Protein AF-A0A660YP83-F1 (afdb_monomer_lite)

Structure (mmCIF, N/CA/C/O backbone):
data_AF-A0A660YP83-F1
#
_entry.id   AF-A0A660YP83-F1
#
loop_
_atom_site.group_PDB
_atom_site.id
_atom_site.type_symbol
_atom_site.label_atom_id
_atom_site.label_alt_id
_atom_site.label_comp_id
_atom_site.label_asym_id
_atom_site.label_entity_id
_atom_site.label_seq_id
_atom_site.pdbx_PDB_ins_code
_atom_site.Cartn_x
_atom_site.Cartn_y
_atom_site.Cartn_z
_atom_site.occupancy
_atom_site.B_iso_or_equiv
_atom_site.auth_seq_id
_atom_site.auth_comp_id
_atom_site.auth_asym_id
_atom_site.auth_atom_id
_atom_site.pdbx_PDB_model_num
ATOM 1 N N . MET A 1 1 ? -55.478 7.878 70.244 1.00 50.91 1 MET A N 1
ATOM 2 C CA . MET A 1 1 ? -55.661 8.148 68.800 1.00 50.91 1 MET A CA 1
ATOM 3 C C . MET A 1 1 ? -54.475 8.924 68.195 1.00 50.91 1 MET A C 1
ATOM 5 O O . MET A 1 1 ? -54.662 9.612 67.209 1.00 50.91 1 MET A O 1
ATOM 9 N N . GLN A 1 2 ? -53.256 8.808 68.753 1.00 50.62 2 GLN A N 1
ATOM 10 C CA . GLN A 1 2 ? -52.067 9.557 68.292 1.00 50.62 2 GLN A CA 1
ATOM 11 C C . GLN A 1 2 ? -51.097 8.685 67.469 1.00 50.62 2 GLN A C 1
ATOM 13 O O . GLN A 1 2 ? -50.413 9.172 66.584 1.00 50.62 2 GLN A O 1
ATOM 18 N N . ILE A 1 3 ? -51.101 7.369 67.710 1.00 53.00 3 ILE A N 1
ATOM 19 C CA . ILE A 1 3 ? -50.107 6.415 67.185 1.00 53.00 3 ILE A CA 1
ATOM 20 C C . ILE A 1 3 ? -50.284 6.156 65.674 1.00 53.00 3 ILE A C 1
ATOM 22 O O . ILE A 1 3 ? -49.341 5.786 64.983 1.00 53.00 3 ILE A O 1
ATOM 26 N N . CYS A 1 4 ? -51.484 6.382 65.129 1.00 47.84 4 CYS A N 1
ATOM 27 C CA . CYS A 1 4 ? -51.751 6.166 63.704 1.00 47.84 4 CYS A CA 1
ATOM 28 C C . CYS A 1 4 ? -51.234 7.298 62.802 1.00 47.84 4 CYS A C 1
ATOM 30 O O . CYS A 1 4 ? -50.982 7.040 61.628 1.00 47.84 4 CYS A O 1
ATOM 32 N N . LEU A 1 5 ? -51.054 8.522 63.319 1.00 50.34 5 LEU A N 1
ATOM 33 C CA . LEU A 1 5 ? -50.518 9.625 62.513 1.00 50.34 5 LEU A CA 1
ATOM 34 C C . LEU A 1 5 ? -49.016 9.455 62.247 1.00 50.34 5 LEU A C 1
ATOM 36 O O . LEU A 1 5 ? -48.584 9.676 61.121 1.00 50.34 5 LEU A O 1
ATOM 40 N N . ASP A 1 6 ? -48.246 8.969 63.224 1.00 47.38 6 ASP A N 1
ATOM 41 C CA . ASP A 1 6 ? -46.781 8.874 63.117 1.00 47.38 6 ASP A CA 1
ATOM 42 C C . ASP A 1 6 ? -46.291 7.805 62.122 1.00 47.38 6 ASP A C 1
ATOM 44 O O . ASP A 1 6 ? -45.197 7.913 61.560 1.00 47.38 6 ASP A O 1
ATOM 48 N N . LEU A 1 7 ? -47.098 6.775 61.847 1.00 50.75 7 LEU A N 1
ATOM 49 C CA . LEU A 1 7 ? -46.779 5.759 60.834 1.00 50.75 7 LEU A CA 1
ATOM 50 C C . LEU A 1 7 ? -46.989 6.276 59.403 1.00 50.75 7 LEU A C 1
ATOM 52 O O . LEU A 1 7 ? -46.256 5.886 58.492 1.00 50.75 7 LEU A O 1
ATOM 56 N N . TYR A 1 8 ? -47.948 7.182 59.199 1.00 49.72 8 TYR A N 1
ATOM 57 C CA . TYR A 1 8 ? -48.277 7.697 57.870 1.00 49.72 8 TYR A CA 1
ATOM 58 C C . TYR A 1 8 ? -47.246 8.729 57.386 1.00 49.72 8 TYR A C 1
ATOM 60 O O . TYR A 1 8 ? -46.814 8.690 56.234 1.00 49.72 8 TYR A O 1
ATOM 68 N N . THR A 1 9 ? -46.753 9.595 58.276 1.00 52.44 9 THR A N 1
ATOM 69 C CA . THR A 1 9 ? -45.717 10.592 57.951 1.00 52.44 9 THR A CA 1
ATOM 70 C C . THR A 1 9 ? -44.372 9.948 57.622 1.00 52.44 9 THR A C 1
ATOM 72 O O . THR A 1 9 ? -43.708 10.363 56.672 1.00 52.44 9 THR A O 1
ATOM 75 N N . ASN A 1 10 ? -43.985 8.887 58.336 1.00 51.06 10 ASN A N 1
ATOM 76 C CA . ASN A 1 10 ? -42.738 8.167 58.056 1.00 51.06 10 ASN A CA 1
ATOM 77 C C . ASN A 1 10 ? -42.765 7.435 56.700 1.00 51.06 10 ASN A C 1
ATOM 79 O O . ASN A 1 10 ? -41.746 7.383 56.010 1.00 51.06 10 ASN A O 1
ATOM 83 N N . SER A 1 11 ? -43.932 6.930 56.281 1.00 54.34 11 SER A N 1
ATOM 84 C CA . SER A 1 11 ? -44.128 6.314 54.961 1.00 54.34 11 SER A CA 1
ATOM 85 C C . SER A 1 11 ? -43.945 7.321 53.817 1.00 54.34 11 SER A C 1
ATOM 87 O O . SER A 1 11 ? -43.292 7.023 52.816 1.00 54.34 11 SER A O 1
ATOM 89 N N . ILE A 1 12 ? -44.485 8.535 53.957 1.00 53.03 12 ILE A N 1
ATOM 90 C CA . ILE A 1 12 ? -44.421 9.565 52.907 1.00 53.03 12 ILE A CA 1
ATOM 91 C C . ILE A 1 12 ? -42.985 10.085 52.740 1.00 53.03 12 ILE A C 1
ATOM 93 O O . ILE A 1 12 ? -42.468 10.106 51.623 1.00 53.03 12 ILE A O 1
ATOM 97 N N . ILE A 1 13 ? -42.290 10.372 53.848 1.00 52.56 13 ILE A N 1
ATOM 98 C CA . ILE A 1 13 ? -40.895 10.851 53.832 1.00 52.56 13 ILE A CA 1
ATOM 99 C C . ILE A 1 13 ? -39.949 9.808 53.211 1.00 52.56 13 ILE A C 1
ATOM 101 O O . ILE A 1 13 ? -39.002 10.158 52.502 1.00 52.56 13 ILE A O 1
ATOM 105 N N . PHE A 1 14 ? -40.197 8.513 53.437 1.00 48.28 14 PHE A N 1
ATOM 106 C CA . PHE A 1 14 ? -39.387 7.443 52.848 1.00 48.28 14 PHE A CA 1
ATOM 107 C C . PHE A 1 14 ? -39.571 7.330 51.325 1.00 48.28 14 PHE A C 1
ATOM 109 O O . PHE A 1 14 ? -38.629 6.979 50.611 1.00 48.28 14 PHE A O 1
ATOM 116 N N . THR A 1 15 ? -40.762 7.660 50.821 1.00 48.97 15 THR A N 1
ATOM 117 C CA . THR A 1 15 ? -41.089 7.568 49.392 1.00 48.97 15 THR A CA 1
ATOM 118 C C . THR A 1 15 ? -40.483 8.739 48.609 1.00 48.97 15 THR A C 1
ATOM 120 O O . THR A 1 15 ? -39.820 8.509 47.597 1.00 48.97 15 THR A O 1
ATOM 123 N N . GLU A 1 16 ? -40.570 9.969 49.130 1.00 50.22 16 GLU A N 1
ATOM 124 C CA . GLU A 1 16 ? -39.929 11.152 48.520 1.00 50.22 16 GLU A CA 1
ATOM 125 C C . GLU A 1 16 ? -38.396 11.054 48.521 1.00 50.22 16 GLU A C 1
ATOM 127 O O . GLU A 1 16 ? -37.733 11.347 47.522 1.00 50.22 16 GLU A O 1
ATOM 132 N N . ARG A 1 17 ? -37.805 10.547 49.613 1.00 49.84 17 ARG A N 1
ATOM 133 C CA . ARG A 1 17 ? -36.348 10.366 49.713 1.00 49.84 17 ARG A CA 1
ATOM 134 C C . ARG A 1 17 ? -35.819 9.326 48.709 1.00 49.84 17 ARG A C 1
ATOM 136 O O . ARG A 1 17 ? -34.649 9.382 48.328 1.00 49.84 17 ARG A O 1
ATOM 143 N N . LYS A 1 18 ? -36.651 8.383 48.247 1.00 52.94 18 LYS A N 1
ATOM 144 C CA . LYS A 1 18 ? -36.284 7.393 47.215 1.00 52.94 18 LYS A CA 1
ATOM 145 C C . LYS A 1 18 ? -36.265 7.996 45.806 1.00 52.94 18 LYS A C 1
ATOM 147 O O . LYS A 1 18 ? -35.388 7.646 45.015 1.00 52.94 18 LYS A O 1
ATOM 152 N N . GLU A 1 19 ? -37.179 8.917 45.506 1.00 55.22 19 GLU A N 1
ATOM 153 C CA . GLU A 1 19 ? -37.232 9.605 44.211 1.00 55.22 19 GLU A CA 1
ATOM 154 C C . GLU A 1 19 ? -36.050 10.553 43.994 1.00 55.22 19 GLU A C 1
ATOM 156 O O . GLU A 1 19 ? -35.473 10.563 42.905 1.00 55.22 19 GLU A O 1
ATOM 161 N N . GLU A 1 20 ? -35.639 11.317 45.011 1.00 60.38 20 GLU A N 1
ATOM 162 C CA . GLU A 1 20 ? -34.480 12.208 44.870 1.00 60.38 20 GLU A CA 1
ATOM 163 C C . GLU A 1 20 ? -33.182 11.440 44.601 1.00 60.38 20 GLU A C 1
ATOM 165 O O . GLU A 1 20 ? -32.345 11.869 43.804 1.00 60.38 20 GLU A O 1
ATOM 170 N N . ASN A 1 21 ? -33.012 10.285 45.245 1.00 60.53 21 ASN A N 1
ATOM 171 C CA . ASN A 1 21 ? -31.819 9.463 45.080 1.00 60.53 21 ASN A CA 1
ATOM 172 C C . ASN A 1 21 ? -31.800 8.743 43.722 1.00 60.53 21 ASN A C 1
ATOM 174 O O . ASN A 1 21 ? -30.739 8.656 43.107 1.00 60.53 21 ASN A O 1
ATOM 178 N N . MET A 1 22 ? -32.955 8.315 43.194 1.00 65.06 22 MET A N 1
ATOM 179 C CA . MET A 1 22 ? -33.041 7.777 41.828 1.00 65.06 22 MET A CA 1
ATOM 180 C C . MET A 1 22 ? -32.758 8.839 40.763 1.00 65.06 22 MET A C 1
ATOM 182 O O . MET A 1 22 ? -32.011 8.563 39.829 1.00 65.06 22 MET A O 1
ATOM 186 N N . LYS A 1 23 ? -33.280 10.064 40.913 1.00 72.31 23 LYS A N 1
ATOM 187 C CA . LYS A 1 23 ? -33.019 11.169 39.969 1.00 72.31 23 LYS A CA 1
ATOM 188 C C . LYS A 1 23 ? -31.528 11.512 39.911 1.00 72.31 23 LYS A C 1
ATOM 190 O O . LYS A 1 23 ? -30.988 11.701 38.823 1.00 72.31 23 LYS A O 1
ATOM 195 N N . LYS A 1 24 ? -30.842 11.497 41.061 1.00 74.62 24 LYS A N 1
ATOM 196 C CA . LYS A 1 24 ? -29.382 11.673 41.155 1.00 74.62 24 LYS A CA 1
ATOM 197 C C . LYS A 1 24 ? -28.624 10.533 40.470 1.00 74.62 24 LYS A C 1
ATOM 199 O O . LYS A 1 24 ? -27.711 10.808 39.702 1.00 74.62 24 LYS A O 1
ATOM 204 N N . PHE A 1 25 ? -29.031 9.278 40.676 1.00 77.62 25 PHE A N 1
ATOM 205 C CA . PHE A 1 25 ? -28.421 8.122 40.005 1.00 77.62 25 PHE A CA 1
ATOM 206 C C . PHE A 1 25 ? -28.609 8.145 38.484 1.00 77.62 25 PHE A C 1
ATOM 208 O O . PHE A 1 25 ? -27.668 7.856 37.750 1.00 77.62 25 PHE A O 1
ATOM 215 N N . VAL A 1 26 ? -29.796 8.526 38.003 1.00 80.31 26 VAL A N 1
ATOM 216 C CA . VAL A 1 26 ? -30.089 8.638 36.566 1.00 80.31 26 VAL A CA 1
ATOM 217 C C . VAL A 1 26 ? -29.265 9.755 35.928 1.00 80.31 26 VAL A C 1
ATOM 219 O O . VAL A 1 26 ? -28.663 9.531 34.882 1.00 80.31 26 VAL A O 1
ATOM 222 N N . LEU A 1 27 ? -29.166 10.925 36.571 1.00 80.50 27 LEU A N 1
ATOM 223 C CA . LEU A 1 27 ? -28.310 12.026 36.110 1.00 80.50 27 LEU A CA 1
ATOM 224 C C . LEU A 1 27 ? -26.831 11.627 36.060 1.00 80.50 27 LEU A C 1
ATOM 226 O O . LEU A 1 27 ? -26.137 11.978 35.111 1.00 80.50 27 LEU A O 1
ATOM 230 N N . LEU A 1 28 ? -26.367 10.863 37.050 1.00 81.81 28 LEU A N 1
ATOM 231 C CA . LEU A 1 28 ? -24.984 10.396 37.141 1.00 81.81 28 LEU A CA 1
ATOM 232 C C . LEU A 1 28 ? -24.674 9.331 36.070 1.00 81.81 28 LEU A C 1
ATOM 234 O O . LEU A 1 28 ? -23.616 9.361 35.451 1.00 81.81 28 LEU A O 1
ATOM 238 N N . LEU A 1 29 ? -25.622 8.440 35.769 1.00 79.00 29 LEU A N 1
ATOM 239 C CA . LEU A 1 29 ? -25.5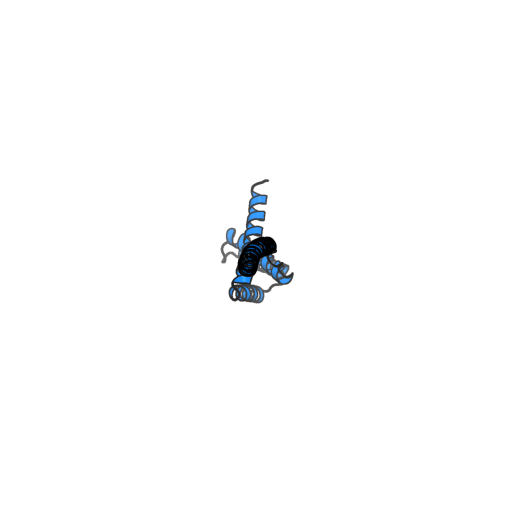12 7.502 34.645 1.00 79.00 29 LEU A CA 1
ATOM 240 C C . LEU A 1 29 ? -25.516 8.216 33.286 1.00 79.00 29 LEU A C 1
ATOM 242 O O . LEU A 1 29 ? -24.772 7.827 32.385 1.00 79.00 29 LEU A O 1
ATOM 246 N N . LEU A 1 30 ? -26.312 9.279 33.140 1.00 79.44 30 LEU A N 1
ATOM 247 C CA . LEU A 1 30 ? -26.372 10.088 31.921 1.00 79.44 30 LEU A CA 1
ATOM 248 C C . LEU A 1 30 ? -25.057 10.833 31.665 1.00 79.44 30 LEU A C 1
ATOM 250 O O . LEU A 1 30 ? -24.561 10.822 30.540 1.00 79.44 30 LEU A O 1
ATOM 254 N N . THR A 1 31 ? -24.450 11.427 32.694 1.00 76.62 31 THR A N 1
ATOM 255 C CA . THR A 1 31 ? -23.152 12.105 32.552 1.00 76.62 31 THR A CA 1
ATOM 256 C C . THR A 1 31 ? -22.013 11.124 32.280 1.00 76.62 31 THR A C 1
ATOM 258 O O . THR A 1 31 ? -21.167 11.407 31.432 1.00 76.62 31 THR A O 1
ATOM 261 N N . ILE A 1 32 ? -22.019 9.942 32.910 1.00 78.06 32 ILE A N 1
ATOM 262 C CA . ILE A 1 32 ? -21.053 8.871 32.617 1.00 78.06 32 ILE A CA 1
ATOM 263 C C . ILE A 1 32 ? -21.197 8.376 31.168 1.00 78.06 32 ILE A C 1
ATOM 265 O O . ILE A 1 32 ? -20.193 8.220 30.480 1.00 78.06 32 ILE A O 1
ATOM 269 N N . SER A 1 33 ? -22.422 8.185 30.672 1.00 71.81 33 SER A N 1
ATOM 270 C CA . SER A 1 33 ? -22.685 7.771 29.284 1.00 71.81 33 SER A CA 1
ATOM 271 C C . SER A 1 33 ? -22.108 8.758 28.258 1.00 71.81 33 SER A C 1
ATOM 273 O O . SER A 1 33 ? -21.421 8.356 27.316 1.00 71.81 33 SER A O 1
ATOM 275 N N . VAL A 1 34 ? -22.299 10.064 28.482 1.00 74.81 34 VAL A N 1
ATOM 276 C CA . VAL A 1 34 ? -21.750 11.117 27.611 1.00 74.81 34 VAL A CA 1
ATOM 277 C C . VAL A 1 34 ? -20.216 11.132 27.646 1.00 74.81 34 VAL A C 1
ATOM 279 O O . VAL A 1 34 ? -19.579 11.274 26.603 1.00 74.81 34 VAL A O 1
ATOM 282 N N . LEU A 1 35 ? -19.608 10.912 28.816 1.00 65.00 35 LEU A N 1
ATOM 283 C CA . LEU A 1 35 ? -18.150 10.830 28.964 1.00 65.00 35 LEU A CA 1
ATOM 284 C C . LEU A 1 35 ? -17.540 9.610 28.252 1.00 65.00 35 LEU A C 1
ATOM 286 O O . LEU A 1 35 ? -16.462 9.728 27.670 1.00 65.00 35 LEU A O 1
ATOM 290 N N . ILE A 1 36 ? -18.226 8.461 28.242 1.00 67.06 36 ILE A N 1
ATOM 291 C CA . ILE A 1 36 ? -17.762 7.259 27.526 1.00 67.06 36 ILE A CA 1
ATOM 292 C C . ILE A 1 36 ? -17.817 7.479 26.004 1.00 67.06 36 ILE A C 1
ATOM 294 O O . ILE A 1 36 ? -16.895 7.078 25.294 1.00 67.06 36 ILE A O 1
ATOM 298 N N . LEU A 1 37 ? -18.841 8.177 25.500 1.00 60.19 37 LEU A N 1
ATOM 299 C CA . LEU A 1 37 ? -18.972 8.507 24.075 1.00 60.19 37 LEU A CA 1
ATOM 300 C C . LEU A 1 37 ? -17.967 9.578 23.611 1.00 60.19 37 LEU A C 1
ATOM 302 O O . LEU A 1 37 ? -17.463 9.498 22.494 1.00 60.19 37 LEU A O 1
ATOM 306 N N . SER A 1 38 ? -17.610 10.547 24.461 1.00 59.75 38 SER A N 1
ATOM 307 C CA . SER A 1 38 ? -16.605 11.571 24.122 1.00 59.75 38 SER A CA 1
ATOM 308 C C . SER A 1 38 ? -15.153 11.071 24.129 1.00 59.75 38 SER A C 1
ATOM 310 O O . SER A 1 38 ? -14.282 11.754 23.590 1.00 59.75 38 SER A O 1
ATOM 312 N N . CYS A 1 39 ? -14.872 9.890 24.689 1.00 55.94 39 CYS A N 1
ATOM 313 C CA . CYS A 1 39 ? -13.522 9.316 24.723 1.00 55.94 39 CYS A CA 1
ATOM 314 C C . CYS A 1 39 ? -13.167 8.438 23.514 1.00 55.94 39 CYS A C 1
ATOM 316 O O . CYS A 1 39 ? -12.017 8.009 23.405 1.00 55.94 39 CYS A O 1
ATOM 318 N N . GLN A 1 40 ? -14.073 8.227 22.554 1.00 54.00 40 GLN A N 1
ATOM 319 C CA . GLN A 1 40 ? -13.696 7.678 21.247 1.00 54.00 40 GLN A CA 1
ATOM 320 C C . GLN A 1 40 ? -13.063 8.774 20.386 1.00 54.00 40 GLN A C 1
ATOM 322 O O . GLN A 1 40 ? -13.577 9.202 19.354 1.00 54.00 40 GLN A O 1
ATOM 327 N N . LYS A 1 41 ? -11.896 9.254 20.822 1.00 46.94 41 LYS A N 1
ATOM 328 C CA . LYS A 1 41 ? -10.969 9.930 19.926 1.00 46.94 41 LYS A CA 1
ATOM 329 C C . LYS A 1 41 ? -10.598 8.879 18.885 1.00 46.94 41 LYS A C 1
ATOM 331 O O . LYS A 1 41 ? -9.869 7.949 19.208 1.00 46.94 41 LYS A O 1
ATOM 336 N N . ASN A 1 42 ? -11.156 9.006 17.682 1.00 51.12 42 ASN A N 1
ATOM 337 C CA . ASN A 1 42 ? -10.861 8.204 16.493 1.00 51.12 42 ASN A CA 1
ATOM 338 C C . ASN A 1 42 ? -9.372 8.318 16.126 1.00 51.12 42 ASN A C 1
ATOM 340 O O . ASN A 1 42 ? -8.993 8.945 15.137 1.00 51.12 42 ASN A O 1
ATOM 344 N N . SER A 1 43 ? -8.487 7.759 16.943 1.00 55.06 43 SER A N 1
ATOM 345 C CA . SER A 1 43 ? -7.124 7.464 16.551 1.00 55.06 43 SER A CA 1
ATOM 346 C C . SER A 1 43 ? -7.217 6.273 15.617 1.00 55.06 43 SER A C 1
ATOM 348 O O . SER A 1 43 ? -7.189 5.127 16.060 1.00 55.06 43 SER A O 1
ATOM 350 N N . VAL A 1 44 ? -7.397 6.569 14.326 1.00 62.22 44 VAL A N 1
ATOM 351 C CA . VAL A 1 44 ? -7.206 5.602 13.244 1.00 62.22 44 VAL A CA 1
ATOM 352 C C . VAL A 1 44 ? -5.898 4.868 13.552 1.00 62.22 44 VAL A C 1
ATOM 354 O O . VAL A 1 44 ? -4.872 5.551 13.665 1.00 62.22 44 VAL A O 1
ATOM 357 N N . PRO A 1 45 ? -5.919 3.535 13.736 1.00 70.12 45 PRO A N 1
ATOM 358 C CA . PRO A 1 45 ? -4.738 2.767 14.100 1.00 70.12 45 PRO A CA 1
ATOM 359 C C . PRO A 1 45 ? -3.558 3.145 13.212 1.00 70.12 45 PRO A C 1
ATOM 361 O O . PRO A 1 45 ? -3.708 3.321 11.990 1.00 70.12 45 PRO A O 1
ATOM 364 N N . ASP A 1 46 ? -2.384 3.342 13.813 1.00 78.44 46 ASP A N 1
ATOM 365 C CA . ASP A 1 46 ? -1.218 3.629 12.994 1.00 78.44 46 ASP A CA 1
ATOM 366 C C . ASP A 1 46 ? -0.807 2.378 12.215 1.00 78.44 46 ASP A C 1
ATOM 368 O O . ASP A 1 46 ? -0.917 1.256 12.707 1.00 78.44 46 ASP A O 1
ATOM 372 N N . LEU A 1 47 ? -0.399 2.576 10.963 1.00 82.94 47 LEU A N 1
ATOM 373 C CA . LEU A 1 47 ? 0.047 1.465 10.129 1.00 82.94 47 LEU A CA 1
ATOM 374 C C . LEU A 1 47 ? 1.450 1.063 10.578 1.00 82.94 47 LEU A C 1
ATOM 376 O O . LEU A 1 47 ? 2.278 1.935 10.849 1.00 82.94 47 LEU A O 1
ATOM 380 N N . SER A 1 48 ? 1.741 -0.237 10.598 1.00 88.81 48 SER A N 1
ATOM 381 C CA . SER A 1 48 ? 3.110 -0.709 10.812 1.00 88.81 48 SER A CA 1
ATOM 382 C C . SER A 1 48 ? 4.035 -0.201 9.701 1.00 88.81 48 SER A C 1
ATOM 384 O O . SER A 1 48 ? 3.581 0.132 8.604 1.00 88.81 48 SER A O 1
ATOM 386 N N . GLN A 1 49 ? 5.347 -0.177 9.941 1.00 88.81 49 GLN A N 1
ATOM 387 C CA . GLN A 1 49 ? 6.317 0.302 8.950 1.00 88.81 49 GLN A CA 1
ATOM 388 C C . GLN A 1 49 ? 6.168 -0.401 7.588 1.00 88.81 49 GLN A C 1
ATOM 390 O O . GLN A 1 49 ? 6.171 0.253 6.549 1.00 88.81 49 GLN A O 1
ATOM 395 N N . GLN A 1 50 ? 5.964 -1.722 7.574 1.00 87.69 50 GLN A N 1
ATOM 396 C CA . GLN A 1 50 ? 5.753 -2.466 6.326 1.00 87.69 50 GLN A CA 1
ATOM 397 C C . GLN A 1 50 ? 4.461 -2.049 5.612 1.00 87.69 50 GLN A C 1
ATOM 399 O O . GLN A 1 50 ? 4.439 -1.927 4.389 1.00 87.69 50 GLN A O 1
ATOM 404 N N . GLN A 1 51 ? 3.390 -1.796 6.365 1.00 89.81 51 GLN A N 1
ATOM 405 C CA . GLN A 1 51 ? 2.117 -1.341 5.807 1.00 89.81 51 GLN A CA 1
ATOM 406 C C . GLN A 1 51 ? 2.216 0.096 5.273 1.00 89.81 51 GLN A C 1
ATOM 408 O O . GLN A 1 51 ? 1.580 0.426 4.274 1.00 89.81 51 GLN A O 1
ATOM 413 N N . GLN A 1 52 ? 3.039 0.944 5.898 1.00 91.69 52 GLN A N 1
ATOM 414 C CA . GLN A 1 52 ? 3.358 2.278 5.386 1.00 91.69 52 GLN A CA 1
ATOM 415 C C . GLN A 1 52 ? 4.148 2.205 4.073 1.00 91.69 52 GLN A C 1
ATOM 417 O O . GLN A 1 52 ? 3.833 2.941 3.139 1.00 91.69 52 GLN A O 1
ATOM 422 N N . GLU A 1 53 ? 5.122 1.300 3.951 1.00 93.06 53 GLU A N 1
ATOM 423 C CA . GLU A 1 53 ? 5.838 1.096 2.685 1.00 93.06 53 GLU A CA 1
ATOM 424 C C . GLU A 1 53 ? 4.927 0.551 1.584 1.00 93.06 53 GLU A C 1
ATOM 426 O O . GLU A 1 53 ? 4.960 1.043 0.453 1.00 93.06 53 GLU A O 1
ATOM 431 N N . LEU A 1 54 ? 4.039 -0.390 1.921 1.00 93.62 54 LEU A N 1
ATOM 432 C CA . LEU A 1 54 ? 3.020 -0.877 0.993 1.00 93.62 54 LEU A CA 1
ATOM 433 C C . LEU A 1 54 ? 2.114 0.265 0.515 1.00 93.62 54 LEU A C 1
ATOM 435 O O . LEU A 1 54 ? 1.864 0.402 -0.682 1.00 93.62 54 LEU A O 1
ATOM 439 N N . LEU A 1 55 ? 1.659 1.113 1.441 1.00 93.38 55 LEU A N 1
ATOM 440 C CA . LEU A 1 55 ? 0.848 2.292 1.143 1.00 93.38 55 LEU A CA 1
ATOM 441 C C . LEU A 1 55 ? 1.582 3.251 0.197 1.00 93.38 55 LEU A C 1
ATOM 443 O O . LEU A 1 55 ? 0.997 3.767 -0.755 1.00 93.38 55 LEU A O 1
ATOM 447 N N . ASN A 1 56 ? 2.872 3.483 0.443 1.00 93.38 56 ASN A N 1
ATOM 448 C CA . ASN A 1 56 ? 3.706 4.350 -0.381 1.00 93.38 56 ASN A CA 1
ATOM 449 C C . ASN A 1 56 ? 3.842 3.816 -1.810 1.00 93.38 56 ASN A C 1
ATOM 451 O O . ASN A 1 56 ? 3.677 4.588 -2.757 1.00 93.38 56 ASN A O 1
ATOM 455 N N . ALA A 1 57 ? 4.126 2.521 -1.959 1.00 95.19 57 ALA A N 1
ATOM 456 C CA . ALA A 1 57 ? 4.213 1.862 -3.256 1.00 95.19 57 ALA A CA 1
ATOM 457 C C . ALA A 1 57 ? 2.866 1.900 -3.989 1.00 95.19 57 ALA A C 1
ATOM 459 O O . ALA A 1 57 ? 2.811 2.301 -5.149 1.00 95.19 57 ALA A O 1
ATOM 460 N N . TYR A 1 58 ? 1.771 1.580 -3.294 1.00 95.00 58 TYR A N 1
ATOM 461 C CA 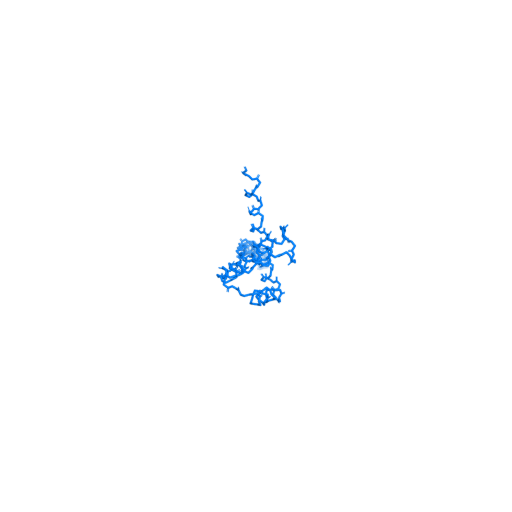. TYR A 1 58 ? 0.421 1.580 -3.856 1.00 95.00 58 TYR A CA 1
ATOM 462 C C . TYR A 1 58 ? 0.027 2.950 -4.419 1.00 95.00 58 TYR A C 1
ATOM 464 O O . TYR A 1 58 ? -0.415 3.044 -5.561 1.00 95.00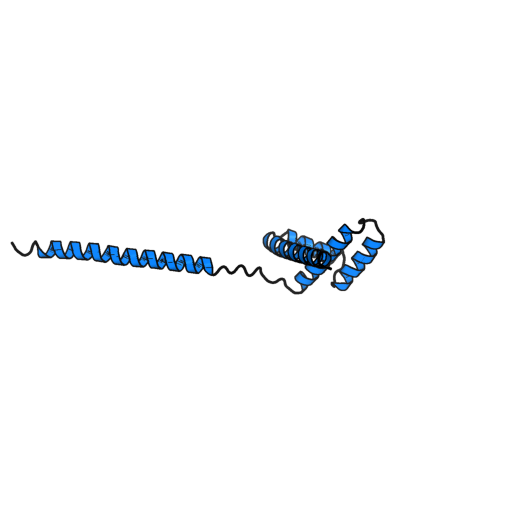 58 TYR A O 1
ATOM 472 N N . VAL A 1 59 ? 0.239 4.022 -3.649 1.00 95.00 59 VAL A N 1
ATOM 473 C CA . VAL A 1 59 ? -0.072 5.393 -4.085 1.00 95.00 59 VAL A CA 1
ATOM 474 C C . VAL A 1 59 ? 0.752 5.785 -5.313 1.00 95.00 59 VAL A C 1
ATOM 476 O O . VAL A 1 59 ? 0.191 6.288 -6.281 1.00 95.00 59 VAL A O 1
ATOM 479 N N . LYS A 1 60 ? 2.060 5.503 -5.322 1.00 94.62 60 LYS A N 1
ATOM 480 C CA . LYS A 1 60 ? 2.930 5.832 -6.463 1.00 94.62 60 LYS A CA 1
ATOM 481 C C . LYS A 1 60 ? 2.560 5.056 -7.726 1.00 94.62 60 LYS A C 1
ATOM 483 O O . LYS A 1 60 ? 2.562 5.625 -8.811 1.00 94.62 60 LYS A O 1
ATOM 488 N N . LEU A 1 61 ? 2.236 3.769 -7.598 1.00 94.88 61 LEU A N 1
ATOM 489 C CA . LEU A 1 61 ? 1.781 2.949 -8.725 1.00 94.88 61 LEU A CA 1
ATOM 490 C C . LEU A 1 61 ? 0.434 3.436 -9.267 1.00 94.88 61 LEU A C 1
ATOM 492 O O . LEU A 1 61 ? 0.218 3.422 -10.477 1.00 94.88 61 LEU A O 1
ATOM 496 N N . PHE A 1 62 ? -0.454 3.901 -8.388 1.00 94.12 62 PHE A N 1
ATOM 497 C CA . PHE A 1 62 ? -1.718 4.508 -8.790 1.00 94.12 62 PHE A CA 1
ATOM 498 C C . PHE A 1 62 ? -1.493 5.806 -9.580 1.00 94.12 62 PHE A C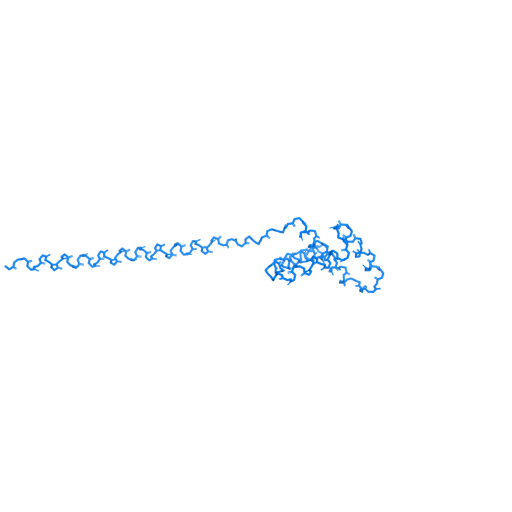 1
ATOM 500 O O . PHE A 1 62 ? -2.029 5.954 -10.674 1.00 94.12 62 PHE A O 1
ATOM 507 N N . GLU A 1 63 ? -0.643 6.706 -9.080 1.00 93.25 63 GLU A N 1
ATOM 508 C CA . GLU A 1 63 ? -0.255 7.938 -9.786 1.00 93.25 63 GLU A CA 1
ATOM 509 C C . GLU A 1 63 ? 0.433 7.645 -11.130 1.00 93.25 63 GLU A C 1
ATOM 511 O O . GLU A 1 63 ? 0.231 8.364 -12.106 1.00 93.25 63 GLU A O 1
ATOM 516 N N . LEU A 1 64 ? 1.237 6.581 -11.204 1.00 94.12 64 LEU A N 1
ATOM 517 C CA . LEU A 1 64 ? 1.878 6.146 -12.444 1.00 94.12 64 LEU A CA 1
ATOM 518 C C . LEU A 1 64 ? 0.845 5.643 -13.464 1.00 94.12 64 LEU A C 1
ATOM 520 O O . LEU A 1 64 ? 0.939 5.978 -14.643 1.00 94.12 64 LEU A O 1
ATOM 524 N N . ARG A 1 65 ? -0.167 4.890 -13.014 1.00 93.44 65 ARG A N 1
ATOM 525 C CA . ARG A 1 65 ? -1.269 4.404 -13.860 1.00 93.44 65 ARG A CA 1
ATOM 526 C C . ARG A 1 65 ? -2.145 5.541 -14.393 1.00 93.44 65 ARG A C 1
ATOM 528 O O . ARG A 1 65 ? -2.692 5.410 -15.480 1.00 93.44 65 ARG A O 1
ATOM 535 N N . GLU A 1 66 ? -2.279 6.652 -13.664 1.00 92.25 66 GLU A N 1
ATOM 536 C CA . GLU A 1 66 ? -2.964 7.847 -14.187 1.00 92.25 66 GLU A CA 1
ATOM 537 C C . GLU A 1 66 ? -2.199 8.481 -15.371 1.00 92.25 66 GLU A C 1
ATOM 539 O O . GLU A 1 66 ? -2.808 9.178 -16.179 1.00 92.25 66 GLU A O 1
ATOM 544 N N . LYS A 1 67 ? -0.883 8.244 -15.491 1.00 92.56 67 LYS A N 1
ATOM 545 C CA . LYS A 1 67 ? -0.012 8.867 -16.506 1.00 92.56 67 LYS A CA 1
ATOM 546 C C . LYS A 1 67 ? 0.283 7.980 -17.715 1.00 92.56 67 LYS A C 1
ATOM 548 O O . LYS A 1 67 ? 0.479 8.509 -18.804 1.00 92.56 67 LYS A O 1
ATOM 553 N N . TYR A 1 68 ? 0.338 6.663 -17.526 1.00 94.19 68 TYR A N 1
ATOM 554 C CA . TYR A 1 68 ? 0.772 5.710 -18.550 1.00 94.19 68 TYR A CA 1
ATOM 555 C C . TYR A 1 68 ? -0.192 4.528 -18.671 1.00 94.19 68 TYR A C 1
ATOM 557 O O . TYR A 1 68 ? -0.806 4.101 -17.691 1.00 94.19 68 TY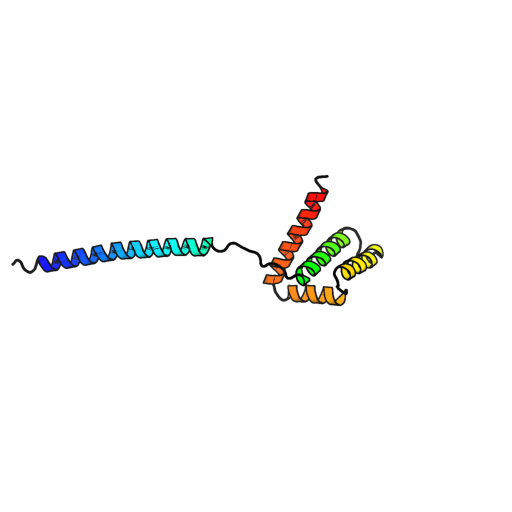R A O 1
ATOM 565 N N . SER A 1 69 ? -0.284 3.955 -19.874 1.00 93.31 69 SER A N 1
ATOM 566 C CA . SER A 1 69 ? -0.967 2.672 -20.073 1.00 93.31 69 SER A CA 1
ATOM 567 C C . SER A 1 69 ? -0.207 1.547 -19.367 1.00 93.31 69 SER A C 1
ATOM 569 O O . SER A 1 69 ? 1.016 1.565 -19.292 1.00 93.31 69 SER A O 1
ATOM 571 N N . LEU A 1 70 ? -0.918 0.513 -18.917 1.00 90.81 70 LEU A N 1
ATOM 572 C CA . LEU A 1 70 ? -0.308 -0.670 -18.295 1.00 90.81 70 LEU A CA 1
ATOM 573 C C . LEU A 1 70 ? 0.627 -1.443 -19.232 1.00 90.81 70 LEU A C 1
ATOM 575 O O . LEU A 1 70 ? 1.512 -2.150 -18.764 1.00 90.81 70 LEU A O 1
ATOM 579 N N . SER A 1 71 ? 0.397 -1.339 -20.541 1.00 93.19 71 SER A N 1
ATOM 580 C CA . SER A 1 71 ? 1.227 -1.967 -21.572 1.00 93.19 71 SER A CA 1
ATOM 581 C C . SER A 1 71 ? 2.417 -1.105 -21.995 1.00 93.19 71 SER A C 1
ATOM 583 O O . SER A 1 71 ? 3.195 -1.530 -22.843 1.00 93.19 71 SER A O 1
ATOM 585 N N . ASP A 1 72 ? 2.520 0.123 -21.483 1.00 95.56 72 ASP A N 1
ATOM 586 C CA . ASP A 1 72 ? 3.613 1.034 -21.802 1.00 95.56 72 ASP A CA 1
ATOM 587 C C . ASP A 1 72 ? 4.898 0.553 -21.115 1.00 95.56 72 ASP A C 1
ATOM 589 O O . ASP A 1 72 ? 4.895 0.262 -19.916 1.00 95.56 72 ASP A O 1
ATOM 593 N N . SER A 1 73 ? 6.010 0.489 -21.850 1.00 95.06 73 SER A N 1
ATOM 594 C CA . SER A 1 73 ? 7.307 0.127 -21.268 1.00 95.06 73 SER A CA 1
ATOM 595 C C . SER A 1 73 ? 7.700 1.089 -20.147 1.00 95.06 73 SER A C 1
ATOM 597 O O . SER A 1 73 ? 8.217 0.654 -19.124 1.00 95.06 73 SER A O 1
ATOM 599 N N . ALA A 1 74 ? 7.357 2.378 -20.272 1.00 94.31 74 ALA A N 1
ATOM 600 C CA . ALA A 1 74 ? 7.618 3.363 -19.228 1.00 94.31 74 ALA A CA 1
ATOM 601 C C . ALA A 1 74 ? 6.870 3.041 -17.924 1.00 94.31 74 ALA A C 1
ATOM 603 O O . ALA A 1 74 ? 7.403 3.275 -16.835 1.00 94.31 74 ALA A O 1
ATOM 604 N N . PHE A 1 75 ? 5.656 2.482 -18.020 1.00 95.69 75 PHE A N 1
ATOM 605 C CA . PHE A 1 75 ? 4.910 2.006 -16.857 1.00 95.69 75 PHE A CA 1
ATOM 606 C C . PHE A 1 75 ? 5.601 0.796 -16.229 1.00 95.69 75 PHE A C 1
ATOM 608 O O . PHE A 1 75 ? 5.814 0.786 -15.018 1.00 95.69 75 PHE A O 1
ATOM 615 N N . ILE A 1 76 ? 5.967 -0.198 -17.042 1.00 95.31 76 ILE A N 1
ATOM 616 C CA . ILE A 1 76 ? 6.603 -1.439 -16.579 1.00 95.31 76 ILE A CA 1
ATOM 617 C C . ILE A 1 76 ? 7.904 -1.111 -15.836 1.00 95.31 76 ILE A C 1
ATOM 619 O O . ILE A 1 76 ? 8.011 -1.422 -14.647 1.00 95.31 76 ILE A O 1
ATOM 623 N N . ASP A 1 77 ? 8.811 -0.370 -16.471 1.00 95.69 77 ASP A N 1
ATOM 624 C CA . ASP A 1 77 ? 10.116 -0.016 -15.902 1.00 95.69 77 ASP A CA 1
ATOM 625 C C . ASP A 1 77 ? 9.967 0.811 -14.616 1.00 95.69 77 ASP A C 1
ATOM 627 O O . ASP A 1 77 ? 10.587 0.540 -13.583 1.00 95.69 77 ASP A O 1
ATOM 631 N N . SER A 1 78 ? 9.088 1.819 -14.640 1.00 96.06 78 SER A N 1
ATOM 632 C CA . SER A 1 78 ? 8.858 2.678 -13.474 1.00 96.06 78 SER A CA 1
ATOM 633 C C . SER A 1 78 ? 8.203 1.916 -12.321 1.00 96.06 78 SER A C 1
ATOM 635 O O . SER A 1 78 ? 8.524 2.169 -11.157 1.00 96.06 78 SER A O 1
ATOM 637 N N . SER A 1 79 ? 7.298 0.981 -12.620 1.00 95.94 79 SER A N 1
ATOM 638 C CA . SER A 1 79 ? 6.623 0.165 -11.612 1.00 95.94 79 SER A CA 1
ATOM 639 C C . SER A 1 79 ? 7.603 -0.753 -10.883 1.00 95.94 79 SER A C 1
ATOM 641 O O . SER A 1 79 ? 7.565 -0.823 -9.653 1.00 95.94 79 SER A O 1
ATOM 643 N N . GLU A 1 80 ? 8.549 -1.358 -11.604 1.00 96.12 80 GLU A N 1
ATOM 644 C CA . GLU A 1 80 ? 9.605 -2.185 -11.021 1.00 96.12 80 GLU A CA 1
ATOM 645 C C . GLU A 1 80 ? 10.504 -1.360 -10.090 1.00 96.12 80 GLU A C 1
ATOM 647 O O . GLU A 1 80 ? 10.764 -1.754 -8.951 1.00 96.12 80 GLU A O 1
ATOM 652 N N . ILE A 1 81 ? 10.905 -0.160 -10.519 1.00 96.06 81 ILE A N 1
ATOM 653 C CA . ILE A 1 81 ? 11.714 0.751 -9.697 1.00 96.06 81 ILE A CA 1
ATOM 654 C C . ILE A 1 81 ? 10.972 1.155 -8.417 1.00 96.06 81 ILE A C 1
ATOM 656 O O . ILE A 1 81 ? 11.578 1.216 -7.343 1.00 96.06 81 ILE A O 1
ATOM 660 N N . ILE A 1 82 ? 9.673 1.460 -8.509 1.00 96.19 82 ILE A N 1
ATOM 661 C CA . ILE A 1 82 ? 8.851 1.830 -7.348 1.00 96.19 82 ILE A CA 1
ATOM 662 C C . ILE A 1 82 ? 8.792 0.673 -6.349 1.00 96.19 82 ILE A C 1
ATOM 664 O O . ILE A 1 82 ? 9.023 0.892 -5.159 1.00 96.19 82 ILE A O 1
ATOM 668 N N . LEU A 1 83 ? 8.517 -0.541 -6.827 1.00 95.88 83 LEU A N 1
ATOM 669 C CA . LEU A 1 83 ? 8.410 -1.730 -5.986 1.00 95.88 83 LEU A CA 1
ATOM 670 C C . LEU A 1 83 ? 9.743 -2.073 -5.313 1.00 95.88 83 LEU A C 1
ATOM 672 O O . LEU A 1 83 ? 9.781 -2.242 -4.092 1.00 95.88 83 LEU A O 1
ATOM 676 N N . ASN A 1 84 ? 10.844 -2.057 -6.070 1.00 95.00 84 ASN A N 1
ATOM 677 C CA . ASN A 1 84 ? 12.183 -2.323 -5.547 1.00 95.00 84 ASN A CA 1
ATOM 678 C C . ASN A 1 84 ? 12.587 -1.313 -4.467 1.00 95.00 84 ASN A C 1
ATOM 680 O O . ASN A 1 84 ? 13.088 -1.705 -3.413 1.00 95.00 84 ASN A O 1
ATOM 684 N N . LYS A 1 85 ? 12.309 -0.017 -4.670 1.00 94.75 85 LYS A N 1
ATOM 685 C CA . LYS A 1 85 ? 12.584 1.022 -3.660 1.00 94.75 85 LYS A CA 1
ATOM 686 C C . LYS A 1 85 ? 11.805 0.818 -2.362 1.00 94.75 85 LYS A C 1
ATOM 688 O O . LYS A 1 85 ? 12.305 1.185 -1.305 1.00 94.75 85 LYS A O 1
ATOM 693 N N . SER A 1 86 ? 10.608 0.245 -2.439 1.00 92.94 86 SER A N 1
ATOM 694 C CA . SER A 1 86 ? 9.786 -0.074 -1.269 1.00 92.94 86 SER A CA 1
ATOM 695 C C . SER A 1 86 ? 10.038 -1.486 -0.715 1.00 92.94 86 SER A C 1
ATOM 697 O O . SER A 1 86 ? 9.350 -1.902 0.213 1.00 92.94 86 SER A O 1
ATOM 699 N N . GLY A 1 87 ? 11.018 -2.232 -1.242 1.00 94.25 87 GLY A N 1
ATOM 700 C CA . GLY A 1 87 ? 11.372 -3.570 -0.751 1.00 94.25 87 GLY A CA 1
ATOM 701 C C . GLY A 1 87 ? 10.343 -4.658 -1.085 1.00 94.25 87 GLY A C 1
ATOM 702 O O . GLY A 1 87 ? 10.211 -5.647 -0.349 1.00 94.25 87 GLY A O 1
ATOM 703 N N . PHE A 1 88 ? 9.594 -4.478 -2.176 1.00 94.81 88 PHE A N 1
ATOM 704 C CA . PHE A 1 88 ? 8.601 -5.431 -2.664 1.00 94.81 88 PHE A CA 1
ATOM 705 C C . PHE A 1 88 ? 8.997 -6.011 -4.021 1.00 94.81 88 PHE A C 1
ATOM 707 O O . PHE A 1 88 ? 9.475 -5.300 -4.898 1.00 94.81 88 PHE A O 1
ATOM 714 N N . THR A 1 89 ? 8.717 -7.300 -4.211 1.00 94.94 89 THR A N 1
ATOM 715 C CA . THR A 1 89 ? 8.582 -7.901 -5.544 1.00 94.94 89 THR A CA 1
ATOM 716 C C . THR A 1 89 ? 7.134 -7.742 -6.028 1.00 94.94 89 THR A C 1
ATOM 718 O O . THR A 1 89 ? 6.244 -7.547 -5.190 1.00 94.94 89 THR A O 1
ATOM 721 N N . PRO A 1 90 ? 6.848 -7.865 -7.339 1.00 93.06 90 PRO A N 1
ATOM 722 C CA . PRO A 1 90 ? 5.475 -7.809 -7.853 1.00 93.06 90 PRO A CA 1
ATOM 723 C C . PRO A 1 90 ? 4.530 -8.801 -7.164 1.00 93.06 90 PRO A C 1
ATOM 725 O O . PRO A 1 90 ? 3.431 -8.435 -6.750 1.00 93.06 90 PRO A O 1
ATOM 728 N N . GLU A 1 91 ? 4.989 -10.037 -6.959 1.00 95.25 91 GLU A N 1
ATOM 729 C CA . GLU A 1 91 ? 4.220 -11.081 -6.278 1.00 95.25 91 GLU A CA 1
ATOM 730 C C . GLU A 1 91 ? 3.951 -10.729 -4.810 1.00 95.25 91 GLU A C 1
ATOM 732 O O . GLU A 1 91 ? 2.808 -10.762 -4.356 1.00 95.25 91 GLU A O 1
ATOM 737 N N . LYS A 1 92 ? 4.988 -10.315 -4.068 1.00 93.69 92 LYS A N 1
ATOM 738 C CA . LYS A 1 92 ? 4.855 -9.942 -2.654 1.00 93.69 92 LYS A CA 1
ATOM 739 C C . LYS A 1 92 ? 3.925 -8.744 -2.475 1.00 93.69 92 LYS A C 1
ATOM 741 O O . LYS A 1 92 ? 3.138 -8.720 -1.534 1.00 93.69 92 LYS A O 1
ATOM 746 N N . PHE A 1 93 ? 4.002 -7.763 -3.373 1.00 94.75 93 PHE A N 1
ATOM 747 C CA . PHE A 1 93 ? 3.100 -6.616 -3.373 1.00 94.75 93 PHE A CA 1
ATOM 748 C C . PHE A 1 93 ? 1.651 -7.053 -3.594 1.00 94.75 93 PHE A C 1
ATOM 750 O O . PHE A 1 93 ? 0.770 -6.676 -2.823 1.00 94.75 93 PHE A O 1
ATOM 757 N N . GLN A 1 94 ? 1.406 -7.884 -4.609 1.00 94.38 94 GLN A N 1
ATOM 758 C CA . GLN A 1 94 ? 0.064 -8.364 -4.919 1.00 94.38 94 GLN A CA 1
ATOM 759 C C . GLN A 1 94 ? -0.527 -9.182 -3.764 1.00 94.38 94 GLN A C 1
ATOM 761 O O . GLN A 1 94 ? -1.689 -8.980 -3.406 1.00 94.38 94 GLN A O 1
ATOM 766 N N . ASN A 1 95 ? 0.275 -10.054 -3.149 1.00 93.88 95 ASN A N 1
ATOM 767 C CA . ASN A 1 95 ? -0.136 -10.842 -1.991 1.00 93.88 95 ASN A CA 1
ATOM 768 C C . ASN A 1 95 ? -0.469 -9.945 -0.797 1.00 93.88 95 ASN A C 1
ATOM 770 O O . ASN A 1 95 ? -1.557 -10.068 -0.243 1.00 93.88 95 ASN A O 1
ATOM 774 N N . ALA A 1 96 ? 0.391 -8.974 -0.476 1.00 91.12 96 ALA A N 1
ATOM 775 C CA . ALA A 1 96 ? 0.137 -8.027 0.606 1.00 91.12 96 ALA A CA 1
ATOM 776 C C . ALA A 1 96 ? -1.156 -7.224 0.374 1.00 91.12 96 ALA A C 1
ATOM 778 O O . ALA A 1 96 ? -1.983 -7.102 1.272 1.00 91.12 96 ALA A O 1
ATOM 779 N N . VAL A 1 97 ? -1.396 -6.725 -0.846 1.00 91.00 97 VAL A N 1
ATOM 780 C CA . VAL A 1 97 ? -2.655 -6.034 -1.183 1.00 91.00 97 VAL A CA 1
ATOM 781 C C . VAL A 1 97 ? -3.867 -6.962 -1.033 1.00 91.00 97 VAL A C 1
ATOM 783 O O . VAL A 1 97 ? -4.917 -6.531 -0.556 1.00 91.00 97 VAL A O 1
ATOM 786 N N . ASN A 1 98 ? -3.746 -8.229 -1.430 1.00 91.56 98 ASN A N 1
ATOM 787 C CA . ASN A 1 98 ? -4.825 -9.207 -1.307 1.00 91.56 98 ASN A CA 1
ATOM 788 C C . ASN A 1 98 ? -5.127 -9.563 0.158 1.00 91.56 98 ASN A C 1
ATOM 790 O O . ASN A 1 98 ? -6.296 -9.694 0.513 1.00 91.56 98 ASN A O 1
ATOM 794 N N . GLU A 1 99 ? -4.112 -9.659 1.019 1.00 88.50 99 GLU A N 1
ATOM 795 C CA . GLU A 1 99 ? -4.293 -9.872 2.461 1.00 88.50 99 GLU A CA 1
ATOM 796 C C . GLU A 1 99 ? -5.143 -8.766 3.088 1.00 88.50 99 GLU A C 1
ATOM 798 O O . GLU A 1 99 ? -6.086 -9.053 3.826 1.00 88.50 99 GLU A O 1
ATOM 803 N N . PHE A 1 100 ? -4.884 -7.508 2.726 1.00 83.44 100 PHE A N 1
ATOM 804 C CA . PHE A 1 100 ? -5.705 -6.395 3.188 1.00 83.44 100 PHE A CA 1
ATOM 805 C C . PHE A 1 100 ? -7.149 -6.485 2.695 1.00 83.44 100 PHE A C 1
ATOM 807 O O . PHE A 1 100 ? -8.062 -6.232 3.473 1.00 83.44 100 PHE A O 1
ATOM 814 N N . LYS A 1 101 ? -7.388 -6.891 1.442 1.00 80.38 101 LYS A N 1
ATOM 815 C CA . LYS A 1 101 ? -8.757 -7.060 0.915 1.00 80.38 101 LYS A CA 1
ATOM 816 C C . LYS A 1 101 ? -9.565 -8.110 1.678 1.00 80.38 101 LYS A C 1
ATOM 818 O O . LYS A 1 101 ? -10.783 -7.985 1.762 1.00 80.38 101 LYS A O 1
ATOM 823 N N . ASN A 1 102 ? -8.897 -9.111 2.247 1.00 88.25 102 ASN A N 1
ATOM 824 C CA . ASN A 1 102 ? -9.540 -10.141 3.061 1.00 88.25 102 ASN A CA 1
ATOM 825 C C . ASN A 1 102 ? -9.898 -9.650 4.477 1.00 88.25 102 ASN A C 1
ATOM 827 O O . ASN A 1 102 ? -10.619 -10.342 5.192 1.00 88.25 102 ASN A O 1
ATOM 831 N N . ASN A 1 103 ? -9.435 -8.461 4.881 1.00 88.06 103 ASN A N 1
ATOM 832 C CA . ASN A 1 103 ? -9.783 -7.817 6.143 1.00 88.06 103 ASN A CA 1
ATOM 833 C C . ASN A 1 103 ? -10.414 -6.429 5.888 1.00 88.06 103 ASN A C 1
ATOM 835 O O . ASN A 1 103 ? -9.692 -5.432 5.793 1.00 88.06 103 ASN A O 1
ATOM 839 N N . PRO A 1 104 ? -11.757 -6.332 5.806 1.00 87.06 104 PRO A N 1
ATOM 840 C CA . PRO A 1 104 ? -12.456 -5.093 5.450 1.00 87.06 104 PRO A CA 1
ATOM 841 C C . PRO A 1 104 ? -12.124 -3.890 6.341 1.00 87.06 104 PRO A C 1
ATOM 843 O O . PRO A 1 104 ? -12.056 -2.762 5.856 1.00 87.06 104 PRO A O 1
ATOM 846 N N . GLU A 1 105 ? -11.892 -4.113 7.634 1.00 87.31 105 GLU A N 1
ATOM 847 C CA . GLU A 1 105 ? -11.562 -3.044 8.580 1.00 87.31 105 GLU A CA 1
ATOM 848 C C . GLU A 1 105 ? -10.176 -2.456 8.288 1.00 87.31 105 GLU A C 1
ATOM 850 O O . GLU A 1 105 ? -10.021 -1.240 8.145 1.00 87.31 105 GLU A O 1
ATOM 855 N N . GLN A 1 106 ? -9.171 -3.319 8.108 1.00 85.06 106 GLN A N 1
ATOM 856 C CA . GLN A 1 106 ? -7.825 -2.873 7.744 1.00 85.06 106 GLN A CA 1
ATOM 857 C C . GLN A 1 106 ? -7.775 -2.276 6.336 1.00 85.06 106 GLN A C 1
ATOM 859 O O . GLN A 1 106 ? -7.054 -1.301 6.115 1.00 85.06 106 GLN A O 1
ATOM 864 N N . TRP A 1 107 ? -8.556 -2.816 5.396 1.00 89.69 107 TRP A N 1
ATOM 865 C CA . TRP A 1 107 ? -8.688 -2.254 4.054 1.00 89.69 107 TRP A CA 1
ATOM 866 C C . TRP A 1 107 ? -9.234 -0.829 4.085 1.00 89.69 107 TRP A C 1
ATOM 868 O O . TRP A 1 107 ? -8.672 0.042 3.424 1.00 89.69 107 TRP A O 1
ATOM 878 N N . ASN A 1 108 ? -10.273 -0.565 4.881 1.00 89.19 108 ASN A N 1
ATOM 879 C CA . ASN A 1 108 ? -10.839 0.777 5.007 1.00 89.19 108 ASN A CA 1
ATOM 880 C C . ASN A 1 108 ? -9.806 1.771 5.551 1.00 89.19 108 ASN A C 1
ATOM 882 O O . ASN A 1 108 ? -9.607 2.827 4.954 1.00 89.19 108 ASN A O 1
ATOM 886 N N . ILE A 1 109 ? -9.077 1.407 6.611 1.00 89.38 109 ILE A N 1
ATOM 887 C CA . ILE A 1 109 ? -8.008 2.250 7.170 1.00 89.38 109 ILE A CA 1
ATOM 888 C C . ILE A 1 109 ? -6.913 2.517 6.129 1.00 89.38 109 ILE A C 1
ATOM 890 O O . ILE A 1 109 ? -6.460 3.653 5.958 1.00 89.38 109 ILE A O 1
ATOM 894 N N . PHE A 1 110 ? -6.474 1.472 5.426 1.00 90.19 110 PHE A N 1
ATOM 895 C CA . PHE A 1 110 ? -5.458 1.578 4.384 1.00 90.19 110 PHE A CA 1
ATOM 896 C C . PHE A 1 110 ? -5.918 2.500 3.247 1.00 90.19 110 PHE A C 1
ATOM 898 O O . PHE A 1 110 ? -5.188 3.406 2.840 1.00 90.19 110 PHE A O 1
ATOM 905 N N . PHE A 1 111 ? -7.149 2.310 2.774 1.00 90.94 111 PHE A N 1
ATOM 906 C CA . PHE A 1 111 ? -7.740 3.077 1.687 1.00 90.94 111 PHE A CA 1
ATOM 907 C C . PHE A 1 111 ? -7.938 4.551 2.060 1.00 90.94 111 PHE A C 1
ATOM 909 O O . PHE A 1 111 ? -7.552 5.431 1.291 1.00 90.94 111 PHE A O 1
ATOM 916 N N . GLU A 1 112 ? -8.447 4.849 3.259 1.00 91.12 112 GLU A N 1
ATOM 917 C CA . GLU A 1 112 ? -8.561 6.224 3.757 1.00 91.12 112 GLU A CA 1
ATOM 918 C C . GLU A 1 112 ? -7.199 6.929 3.795 1.00 91.12 112 GLU A C 1
ATOM 920 O O . GLU A 1 112 ? -7.064 8.076 3.349 1.00 91.12 112 GLU A O 1
ATOM 925 N N . LYS A 1 113 ? -6.156 6.238 4.275 1.00 90.94 113 LYS A N 1
ATOM 926 C CA . LYS A 1 113 ? -4.790 6.779 4.285 1.00 90.94 113 LYS A CA 1
ATOM 927 C C . LYS A 1 113 ? -4.255 6.996 2.865 1.00 90.94 113 LYS A C 1
ATOM 929 O O . LYS A 1 113 ? -3.608 8.021 2.627 1.00 90.94 113 LYS A O 1
ATOM 934 N N . ALA A 1 114 ? -4.557 6.105 1.919 1.00 92.12 114 ALA A N 1
ATOM 935 C CA . ALA A 1 114 ? -4.159 6.243 0.515 1.00 92.12 114 ALA A CA 1
ATOM 936 C C . ALA A 1 114 ? -4.814 7.470 -0.131 1.00 92.12 114 ALA A C 1
ATOM 938 O O . ALA A 1 114 ? -4.120 8.319 -0.694 1.00 92.12 114 ALA A O 1
ATOM 939 N N . MET A 1 115 ? -6.130 7.620 0.041 1.00 91.69 115 MET A N 1
ATOM 940 C CA . MET A 1 115 ? -6.897 8.766 -0.452 1.00 91.69 115 MET A CA 1
ATOM 941 C C . MET A 1 115 ? -6.392 10.083 0.136 1.00 91.69 115 MET A C 1
ATOM 943 O O . MET A 1 115 ? -6.178 11.055 -0.590 1.00 91.69 115 MET A O 1
ATOM 947 N N . LYS A 1 116 ? -6.121 10.118 1.445 1.00 91.06 116 LYS A N 1
ATOM 948 C CA . LYS A 1 116 ? -5.553 11.301 2.102 1.00 91.06 116 LYS A CA 1
ATOM 949 C C . LYS A 1 116 ? -4.196 11.685 1.513 1.00 91.06 116 LYS A C 1
ATOM 951 O O . LYS A 1 116 ? -3.904 12.874 1.393 1.00 91.06 116 LYS A O 1
ATOM 956 N N . LYS A 1 117 ? -3.364 10.705 1.153 1.00 90.12 117 LYS A N 1
ATOM 957 C CA . LYS A 1 117 ? -2.048 10.953 0.557 1.00 90.12 117 LYS A CA 1
ATOM 958 C C . LYS A 1 117 ? -2.164 11.477 -0.876 1.00 90.12 117 LYS A C 1
ATOM 960 O O . LYS A 1 117 ? -1.569 12.508 -1.169 1.00 90.12 117 LYS A O 1
ATOM 965 N N . LEU A 1 118 ? -3.000 10.849 -1.704 1.00 89.56 118 LEU A N 1
ATOM 966 C CA . LEU A 1 118 ? -3.293 11.301 -3.070 1.00 89.56 118 LEU A CA 1
ATOM 967 C C . LEU A 1 118 ? -3.836 12.738 -3.092 1.00 89.56 118 LEU A C 1
ATOM 969 O O . LEU A 1 118 ? -3.373 13.569 -3.871 1.00 89.56 118 LEU A O 1
ATOM 973 N N . ASN A 1 119 ? -4.765 13.064 -2.189 1.00 87.62 119 ASN A N 1
ATOM 974 C CA . ASN A 1 119 ? -5.329 14.412 -2.085 1.00 87.62 119 ASN A CA 1
ATOM 975 C C . ASN A 1 119 ? -4.284 15.456 -1.676 1.00 8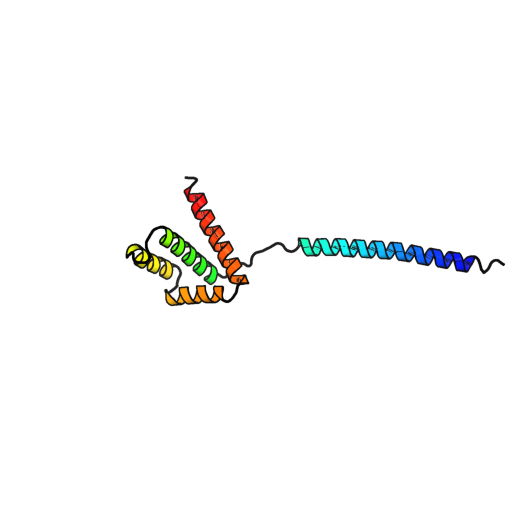7.62 119 ASN A C 1
ATOM 977 O O . ASN A 1 119 ? -4.306 16.572 -2.190 1.00 87.62 119 ASN A O 1
ATOM 981 N N . LYS A 1 120 ? -3.344 15.105 -0.789 1.00 85.88 120 LYS A N 1
ATOM 982 C CA . LYS A 1 120 ? -2.226 15.993 -0.435 1.00 85.88 120 LYS A CA 1
ATOM 983 C C . LYS A 1 120 ? -1.308 16.254 -1.628 1.00 85.88 120 LYS A C 1
ATOM 985 O O . LYS A 1 120 ? -0.940 17.406 -1.842 1.00 85.88 120 LYS A O 1
ATOM 990 N N . THR A 1 121 ? -0.975 15.223 -2.410 1.00 80.31 121 THR A N 1
ATOM 991 C CA . THR A 1 121 ? -0.158 15.388 -3.622 1.00 80.31 121 THR A CA 1
ATOM 992 C C . THR A 1 121 ? -0.851 16.318 -4.622 1.00 80.31 121 THR A C 1
ATOM 994 O O . THR A 1 121 ? -0.233 17.262 -5.109 1.00 80.31 121 THR A O 1
ATOM 997 N N . LYS A 1 122 ? -2.154 16.116 -4.875 1.00 77.88 122 LYS A N 1
ATOM 998 C CA . LYS A 1 122 ? -2.943 16.947 -5.804 1.00 77.88 122 LYS A CA 1
ATOM 999 C C . LYS A 1 122 ? -3.085 18.396 -5.320 1.00 77.88 122 LYS A C 1
ATOM 1001 O O . LYS A 1 122 ? -2.911 19.320 -6.106 1.00 77.88 122 LYS A O 1
ATOM 1006 N N . ALA A 1 123 ? -3.333 18.615 -4.027 1.00 72.44 123 ALA A N 1
ATOM 1007 C CA . ALA A 1 123 ? -3.420 19.962 -3.458 1.00 72.44 123 ALA A CA 1
ATOM 1008 C C . ALA A 1 123 ? -2.093 20.731 -3.579 1.00 72.44 123 ALA A C 1
ATOM 1010 O O . ALA A 1 123 ? -2.102 21.905 -3.942 1.00 72.44 123 ALA A O 1
ATOM 1011 N N . SER A 1 124 ? -0.960 20.062 -3.340 1.00 69.50 124 SER A N 1
ATOM 1012 C CA . SER A 1 124 ? 0.371 20.662 -3.496 1.00 69.50 124 SER A CA 1
ATOM 1013 C C . SER A 1 124 ? 0.717 20.998 -4.949 1.00 69.50 124 SER A C 1
ATOM 1015 O O . SER A 1 124 ? 1.497 21.914 -5.174 1.00 69.50 124 SER A O 1
ATOM 1017 N N . ALA A 1 125 ? 0.166 20.269 -5.922 1.00 64.50 125 ALA A N 1
ATOM 1018 C CA . ALA A 1 125 ? 0.385 20.529 -7.345 1.00 64.50 125 ALA A CA 1
ATOM 1019 C C . ALA A 1 125 ? -0.437 21.718 -7.882 1.00 64.50 125 ALA A C 1
ATOM 1021 O O . ALA A 1 125 ? -0.049 22.310 -8.878 1.00 64.50 125 ALA A O 1
ATOM 1022 N N . ASN A 1 126 ? -1.547 22.076 -7.224 1.00 60.59 126 ASN A N 1
ATOM 1023 C CA . ASN A 1 126 ? -2.433 23.178 -7.631 1.00 60.59 126 ASN A CA 1
ATOM 1024 C C . ASN A 1 126 ? -2.156 24.507 -6.900 1.00 60.59 126 ASN A C 1
ATOM 1026 O O . ASN A 1 126 ? -2.890 25.474 -7.096 1.00 60.59 126 ASN A O 1
ATOM 1030 N N . SER A 1 127 ? -1.170 24.546 -6.001 1.00 56.69 127 SER A N 1
ATOM 1031 C CA . SER A 1 127 ? -0.828 25.726 -5.189 1.00 56.69 127 SER A CA 1
ATOM 1032 C C . SER A 1 127 ? 0.565 26.300 -5.486 1.00 56.69 127 SER A C 1
ATOM 1034 O O . SER A 1 127 ? 1.027 27.175 -4.754 1.00 56.69 127 SER A O 1
ATOM 1036 N N . GLY A 1 128 ? 1.207 25.844 -6.567 1.00 43.41 128 GLY A N 1
ATOM 1037 C CA . GLY A 1 128 ? 2.428 26.417 -7.143 1.00 43.41 128 GLY A CA 1
ATOM 1038 C C . GLY A 1 128 ? 2.225 26.724 -8.616 1.00 43.41 128 GLY A C 1
ATOM 1039 O O . GLY A 1 128 ? 2.842 27.705 -9.079 1.00 43.41 128 GLY A O 1
#

pLDDT: mean 79.25, std 16.96, range [43.41, 96.19]

Foldseek 3Di:
DPVVVVVVVVVVVVVVVVVVVVVVVVVVVVVVVVVVVVPPPVPLDDDDPLLVLLLQLVLVLVVLVVPDPPPDPVSVVVNCVSQVVSVHDPVRSVVVLVVCVVPVSSVVSSVVVSVVVNVVVVVVVVPD

Radius of gyration: 31.24 Å; chains: 1; bounding box: 68×38×91 Å

Secondary structure (DSSP, 8-state):
--HHHHHHHHHHHHHHHHHHHHHHHHHHHHHHHHHHHHT-----PPPPHHHHHHHHHHHHHHHHHHHS-TT-HHHHHHHHHHHHHTT--HHHHHHHHHHHHT-HHHHHHHHHHHHHHHHHHHHHHS--

Sequence (128 aa):
MQICLDLYTNSIIFTERKEENMKKFVLLLLTISVLILSCQKNSVPDLSQQQQELLNAYVKLFELREKYSLSDSAFIDSSEIILNKSGFTPEKFQNAVNEFKNNPEQWNIFFEKAMKKLNKTKASANSG